Protein AF-A0A1S8C6Z2-F1 (afdb_monomer)

Radius of gyration: 14.7 Å; Cα contacts (8 Å, |Δi|>4): 207; chains: 1; bounding box: 35×25×41 Å

Sequence (139 aa):
MTGDDLRAAGAAVQELFARVPDGAAPVPTLGTDVVGVAAHVTSCLTWYAADLVAGTDEATAFDLVRRPDAGLVDVRVQLRAATEVLSRVVDAAGPDERGFHDWGLADASGFAGMGCAELLLHVGDVALDRDLDWTPPSR

Structure (mmCIF, N/CA/C/O backbone):
data_AF-A0A1S8C6Z2-F1
#
_entry.id   AF-A0A1S8C6Z2-F1
#
loop_
_atom_site.group_PDB
_atom_site.id
_atom_site.type_symbol
_atom_site.label_atom_id
_atom_site.label_alt_id
_atom_site.label_comp_id
_atom_site.label_asym_id
_atom_site.label_entity_id
_atom_site.label_seq_id
_atom_site.pdbx_PDB_ins_code
_atom_site.Cartn_x
_atom_site.Cartn_y
_atom_site.Cartn_z
_atom_site.occupancy
_atom_site.B_iso_or_equiv
_atom_site.auth_seq_id
_atom_site.auth_comp_id
_atom_site.auth_asym_id
_atom_site.auth_atom_id
_atom_site.pdbx_PDB_model_num
ATOM 1 N N . MET A 1 1 ? -13.830 2.011 3.765 1.00 93.75 1 MET A N 1
ATOM 2 C CA . MET A 1 1 ? -12.644 1.223 3.398 1.00 93.75 1 MET A CA 1
ATOM 3 C C . MET A 1 1 ? -12.453 0.154 4.459 1.00 93.75 1 MET A C 1
ATOM 5 O O . MET A 1 1 ? -12.714 0.435 5.624 1.00 93.75 1 MET A O 1
ATOM 9 N N . THR A 1 2 ? -12.072 -1.044 4.050 1.00 97.69 2 THR A N 1
ATOM 10 C CA . THR A 1 2 ? -11.950 -2.272 4.848 1.00 97.69 2 THR A CA 1
ATOM 11 C C . THR A 1 2 ? -10.692 -3.027 4.420 1.00 97.69 2 THR A C 1
ATOM 13 O O . THR A 1 2 ? -10.052 -2.644 3.435 1.00 97.69 2 THR A O 1
ATOM 16 N N . GLY A 1 3 ? -10.345 -4.119 5.107 1.00 98.31 3 GLY A N 1
ATOM 17 C CA . GLY A 1 3 ? -9.271 -4.998 4.655 1.00 98.31 3 GLY A CA 1
ATOM 18 C C . GLY A 1 3 ? -9.525 -5.592 3.266 1.00 98.31 3 GLY A C 1
ATOM 19 O O . GLY A 1 3 ? -8.578 -5.815 2.519 1.00 98.31 3 GLY A O 1
ATOM 20 N N . ASP A 1 4 ? -10.782 -5.781 2.859 1.00 98.50 4 ASP A N 1
ATOM 21 C CA . ASP A 1 4 ? -11.098 -6.291 1.518 1.00 98.50 4 ASP A CA 1
ATOM 22 C C . ASP A 1 4 ? -10.724 -5.304 0.407 1.00 98.50 4 ASP A C 1
ATOM 24 O O . ASP A 1 4 ? -10.209 -5.728 -0.629 1.00 98.50 4 ASP A O 1
ATOM 28 N N . ASP A 1 5 ? -10.899 -3.999 0.639 1.00 98.38 5 ASP A N 1
ATOM 29 C CA . ASP A 1 5 ? -10.497 -2.965 -0.326 1.00 98.38 5 ASP A CA 1
ATOM 30 C C . ASP A 1 5 ? -8.954 -2.957 -0.487 1.00 98.38 5 ASP A C 1
ATOM 32 O O . ASP A 1 5 ? -8.431 -2.911 -1.601 1.00 98.38 5 ASP A O 1
ATOM 36 N N . LEU A 1 6 ? -8.202 -3.128 0.613 1.00 98.62 6 LEU A N 1
ATOM 37 C CA . LEU A 1 6 ? -6.736 -3.271 0.579 1.00 98.62 6 LEU A CA 1
ATOM 38 C C . LEU A 1 6 ? -6.286 -4.524 -0.179 1.00 98.62 6 LEU A C 1
ATOM 40 O O . LEU A 1 6 ? -5.343 -4.466 -0.971 1.00 98.62 6 LEU A O 1
ATOM 44 N N . ARG A 1 7 ? -6.953 -5.663 0.039 1.00 98.56 7 ARG A N 1
ATOM 45 C CA . ARG A 1 7 ? -6.657 -6.914 -0.677 1.00 98.56 7 ARG A CA 1
ATOM 46 C C . ARG A 1 7 ? -6.921 -6.775 -2.175 1.00 98.56 7 ARG A C 1
ATOM 48 O O . ARG A 1 7 ? -6.106 -7.250 -2.967 1.00 98.56 7 ARG A O 1
ATOM 55 N N . ALA A 1 8 ? -8.011 -6.113 -2.562 1.00 98.31 8 ALA A N 1
ATOM 56 C CA . ALA A 1 8 ? -8.335 -5.843 -3.961 1.00 98.31 8 ALA A CA 1
ATOM 57 C C . ALA A 1 8 ? -7.280 -4.939 -4.621 1.00 98.31 8 ALA A C 1
ATOM 59 O O . ALA A 1 8 ? -6.720 -5.303 -5.661 1.00 98.31 8 ALA A O 1
ATOM 60 N N . ALA A 1 9 ? -6.925 -3.821 -3.978 1.00 98.56 9 ALA A N 1
ATOM 61 C CA . ALA A 1 9 ? -5.863 -2.932 -4.447 1.00 98.56 9 ALA A CA 1
ATOM 62 C C . ALA A 1 9 ? -4.512 -3.661 -4.554 1.00 98.56 9 ALA A C 1
ATOM 64 O O . ALA A 1 9 ? -3.828 -3.581 -5.575 1.00 98.56 9 ALA A O 1
ATOM 65 N N . GLY A 1 10 ? -4.152 -4.443 -3.534 1.00 98.62 10 GLY A N 1
ATOM 66 C CA . GLY A 1 10 ? -2.929 -5.238 -3.517 1.00 98.62 10 GLY A CA 1
ATOM 67 C C . GLY A 1 10 ? -2.861 -6.266 -4.642 1.00 98.62 10 GLY A C 1
ATOM 68 O O . GLY A 1 10 ? -1.805 -6.431 -5.252 1.00 98.62 10 GLY A O 1
ATOM 69 N N . ALA A 1 11 ? -3.972 -6.936 -4.957 1.00 98.44 11 ALA A N 1
ATOM 70 C CA . ALA A 1 11 ? -4.038 -7.873 -6.076 1.00 98.44 11 ALA A CA 1
ATOM 71 C C . ALA A 1 11 ? -3.767 -7.169 -7.417 1.00 98.44 11 ALA A C 1
ATOM 73 O O . ALA A 1 11 ? -2.890 -7.607 -8.164 1.00 98.44 11 ALA A O 1
ATOM 74 N N . ALA A 1 12 ? -4.425 -6.034 -7.673 1.00 98.38 12 ALA A N 1
ATOM 75 C CA . ALA A 1 12 ? -4.221 -5.253 -8.895 1.00 98.38 12 ALA A CA 1
ATOM 76 C C . ALA A 1 12 ? -2.770 -4.754 -9.041 1.00 98.38 12 ALA A C 1
ATOM 78 O O . ALA A 1 12 ? -2.185 -4.811 -10.125 1.00 98.38 12 ALA A O 1
ATOM 79 N N . VAL A 1 13 ? -2.152 -4.321 -7.938 1.00 98.50 13 VAL A N 1
ATOM 80 C CA . VAL A 1 13 ? -0.738 -3.917 -7.905 1.00 98.50 13 VAL A CA 1
ATOM 81 C C . VAL A 1 13 ? 0.193 -5.089 -8.219 1.00 98.50 13 VAL A C 1
ATOM 83 O O . VAL A 1 13 ? 1.157 -4.943 -8.974 1.00 98.50 13 VAL A O 1
ATOM 86 N N . GLN A 1 14 ? -0.087 -6.276 -7.675 1.00 98.50 14 GLN A N 1
ATOM 87 C CA . GLN A 1 14 ? 0.715 -7.471 -7.947 1.00 98.50 14 GLN A CA 1
ATOM 88 C C . GLN A 1 14 ? 0.633 -7.909 -9.409 1.00 98.50 14 GLN A C 1
ATOM 90 O O . GLN A 1 14 ? 1.641 -8.372 -9.951 1.00 98.50 14 GLN A O 1
ATOM 95 N N . GLU A 1 15 ? -0.534 -7.759 -10.036 1.00 97.75 15 GLU A N 1
ATOM 96 C CA . GLU A 1 15 ? -0.736 -8.001 -11.465 1.00 97.75 15 GLU A CA 1
ATOM 97 C C . GLU A 1 15 ? 0.039 -6.998 -12.322 1.00 97.75 15 GLU A C 1
ATOM 99 O O . GLU A 1 15 ? 0.721 -7.406 -13.267 1.00 97.75 15 GLU A O 1
ATOM 104 N N . LEU A 1 16 ? 0.016 -5.706 -11.970 1.00 97.81 16 LEU A N 1
ATOM 105 C CA . LEU A 1 16 ? 0.805 -4.702 -12.682 1.00 97.81 16 LEU A CA 1
ATOM 106 C C . LEU A 1 16 ? 2.305 -4.986 -12.576 1.00 97.81 16 LEU A C 1
ATOM 108 O O . LEU A 1 16 ? 2.992 -5.067 -13.594 1.00 97.81 16 LEU A O 1
ATOM 112 N N . PHE A 1 17 ? 2.826 -5.200 -11.367 1.00 98.19 17 PHE A N 1
ATOM 113 C CA . PHE A 1 17 ? 4.252 -5.469 -11.197 1.00 98.19 17 PHE A CA 1
ATOM 114 C C . PHE A 1 17 ? 4.705 -6.783 -11.841 1.00 98.19 17 PHE A C 1
ATOM 116 O O . PHE A 1 17 ? 5.881 -6.917 -12.169 1.00 98.19 17 PHE A O 1
ATOM 123 N N . ALA A 1 18 ? 3.806 -7.746 -12.070 1.00 97.25 18 ALA A N 1
ATOM 124 C CA . ALA A 1 18 ? 4.124 -8.944 -12.850 1.00 97.25 18 ALA A CA 1
ATOM 125 C C . ALA A 1 18 ? 4.407 -8.642 -14.333 1.00 97.25 18 ALA A C 1
ATOM 127 O O . ALA A 1 18 ? 5.082 -9.433 -14.989 1.00 97.25 18 ALA A O 1
ATOM 128 N N . ARG A 1 19 ? 3.900 -7.518 -14.856 1.00 96.62 19 ARG A N 1
ATOM 129 C CA . ARG A 1 19 ? 4.099 -7.063 -16.241 1.00 96.62 19 ARG A CA 1
ATOM 130 C C . ARG A 1 19 ? 5.344 -6.193 -16.415 1.00 96.62 19 ARG A C 1
ATOM 132 O O . ARG A 1 19 ? 5.714 -5.919 -17.552 1.00 96.62 19 ARG A O 1
ATOM 139 N N . VAL A 1 20 ? 5.982 -5.754 -15.328 1.00 96.75 20 VAL A N 1
ATOM 140 C CA . VAL A 1 20 ? 7.196 -4.932 -15.390 1.00 96.75 20 VAL A CA 1
ATOM 141 C C . VAL A 1 20 ? 8.399 -5.823 -15.735 1.00 96.75 20 VAL A C 1
ATOM 143 O O . VAL A 1 20 ? 8.742 -6.699 -14.939 1.00 96.75 20 VAL A O 1
ATOM 146 N N . PRO A 1 21 ? 9.068 -5.614 -16.885 1.00 89.00 21 PRO A N 1
ATOM 147 C CA . PRO A 1 21 ? 10.175 -6.469 -17.315 1.00 89.00 21 PRO A CA 1
ATOM 148 C C . PRO A 1 21 ? 11.488 -6.171 -16.580 1.00 89.00 21 PRO A C 1
ATOM 150 O O . PRO A 1 21 ? 12.306 -7.070 -16.403 1.00 89.00 21 PRO A O 1
ATOM 153 N N . ASP A 1 22 ? 11.686 -4.922 -16.149 1.00 95.44 22 ASP A N 1
ATOM 154 C CA . ASP A 1 22 ? 12.890 -4.463 -15.462 1.00 95.44 22 ASP A CA 1
ATOM 155 C C . ASP A 1 22 ? 12.519 -3.656 -14.213 1.00 95.44 22 ASP A C 1
ATOM 157 O O . ASP A 1 22 ? 11.974 -2.555 -14.295 1.00 95.44 22 ASP A O 1
ATOM 161 N N . GLY A 1 23 ? 12.826 -4.215 -13.041 1.00 96.50 23 GLY A N 1
ATOM 162 C CA . GLY A 1 23 ? 12.609 -3.541 -11.764 1.00 96.50 23 GLY A CA 1
ATOM 163 C C . GLY A 1 23 ? 13.513 -2.322 -11.555 1.00 96.50 23 GLY A C 1
ATOM 164 O O . GLY A 1 23 ? 13.135 -1.414 -10.819 1.00 96.50 23 GLY A O 1
ATOM 165 N N . ALA A 1 24 ? 14.680 -2.277 -12.201 1.00 97.25 24 ALA A N 1
ATOM 166 C CA . ALA A 1 24 ? 15.619 -1.162 -12.100 1.00 97.25 24 ALA A CA 1
ATOM 167 C C . ALA A 1 24 ? 15.265 0.001 -13.046 1.00 97.25 24 ALA A C 1
ATOM 169 O O . ALA A 1 24 ? 15.950 1.025 -13.050 1.00 97.25 24 ALA A O 1
ATOM 170 N N . ALA A 1 25 ? 14.195 -0.127 -13.842 1.00 97.88 25 ALA A N 1
ATOM 171 C CA . ALA A 1 25 ? 13.748 0.942 -14.722 1.00 97.88 25 ALA A CA 1
ATOM 172 C C . ALA A 1 25 ? 13.389 2.208 -13.907 1.00 97.88 25 ALA A C 1
ATOM 174 O O . ALA A 1 25 ? 12.641 2.119 -12.926 1.00 97.88 25 ALA A O 1
ATOM 175 N N . PRO A 1 26 ? 13.879 3.396 -14.304 1.00 98.06 26 PRO A N 1
ATOM 176 C CA . PRO A 1 26 ? 13.732 4.627 -13.523 1.00 98.06 26 PRO A CA 1
ATOM 177 C C . PRO A 1 26 ? 12.306 5.159 -13.604 1.00 98.06 26 PRO A C 1
ATOM 179 O O . PRO A 1 26 ? 11.818 5.319 -14.703 1.00 98.06 26 PRO A O 1
ATOM 182 N N . VAL A 1 27 ? 11.622 5.459 -12.507 1.00 98.19 27 VAL A N 1
ATOM 183 C CA . VAL A 1 27 ? 10.293 6.099 -12.408 1.00 98.19 27 VAL A CA 1
ATOM 184 C C . VAL A 1 27 ? 10.502 7.595 -12.106 1.00 98.19 27 VAL A C 1
ATOM 186 O O . VAL A 1 27 ? 10.606 7.965 -10.932 1.00 98.19 27 VAL A O 1
ATOM 189 N N . PRO A 1 28 ? 10.659 8.478 -13.117 1.00 97.12 28 PRO A N 1
ATOM 190 C CA . PRO A 1 28 ? 11.072 9.860 -12.882 1.00 97.12 28 PRO A CA 1
ATOM 191 C C . PRO A 1 28 ? 10.034 10.663 -12.104 1.00 97.12 28 PRO A C 1
ATOM 193 O O . PRO A 1 28 ? 10.419 11.569 -11.369 1.00 97.12 28 PRO A O 1
ATOM 196 N N . THR A 1 29 ? 8.752 10.298 -12.210 1.00 95.25 29 THR A N 1
ATOM 197 C CA . THR A 1 29 ? 7.657 10.937 -11.467 1.00 95.25 29 THR A CA 1
ATOM 198 C C . THR A 1 29 ? 7.883 10.879 -9.954 1.00 95.25 29 THR A C 1
ATOM 200 O O . THR A 1 29 ? 7.583 11.838 -9.246 1.00 95.25 29 THR A O 1
ATOM 203 N N . LEU A 1 30 ? 8.499 9.796 -9.469 1.00 96.12 30 LEU A N 1
ATOM 204 C CA . LEU A 1 30 ? 8.811 9.573 -8.054 1.00 96.12 30 LEU A CA 1
ATOM 205 C C . LEU A 1 30 ? 10.315 9.660 -7.743 1.00 96.12 30 LEU A C 1
ATOM 207 O O . LEU A 1 30 ? 10.732 9.404 -6.616 1.00 96.12 30 LEU A O 1
ATOM 211 N N . GLY A 1 31 ? 11.150 10.010 -8.729 1.00 97.50 31 GLY A N 1
ATOM 212 C CA . GLY A 1 31 ? 12.594 10.188 -8.545 1.00 97.50 31 GLY A CA 1
ATOM 213 C C . GLY A 1 31 ? 13.356 8.926 -8.112 1.00 97.50 31 GLY A C 1
ATOM 214 O O . GLY A 1 31 ? 14.425 9.040 -7.517 1.00 97.50 31 GLY A O 1
ATOM 215 N N . THR A 1 32 ? 12.822 7.732 -8.384 1.00 97.69 32 THR A N 1
ATOM 216 C CA . THR A 1 32 ? 13.392 6.438 -7.957 1.00 97.69 32 THR A CA 1
ATOM 217 C C . THR A 1 32 ? 13.270 5.383 -9.066 1.00 97.69 32 THR A C 1
ATOM 219 O O . THR A 1 32 ? 12.967 5.739 -10.197 1.00 97.69 32 THR A O 1
ATOM 222 N N . ASP A 1 33 ? 13.537 4.103 -8.802 1.00 98.06 33 ASP A N 1
ATOM 223 C CA . ASP A 1 33 ? 13.279 2.979 -9.719 1.00 98.06 33 ASP A CA 1
ATOM 224 C C . ASP A 1 33 ? 12.019 2.185 -9.317 1.00 98.06 33 ASP A C 1
ATOM 226 O O . ASP A 1 33 ? 11.438 2.414 -8.254 1.00 98.06 33 ASP A O 1
ATOM 230 N N . VAL A 1 34 ? 11.555 1.251 -10.158 1.00 98.50 34 VAL A N 1
ATOM 231 C CA . VAL A 1 34 ? 10.337 0.469 -9.856 1.00 98.50 34 VAL A CA 1
ATOM 232 C C . VAL A 1 34 ? 10.477 -0.324 -8.551 1.00 98.50 34 VAL A C 1
ATOM 234 O O . VAL A 1 34 ? 9.523 -0.404 -7.773 1.00 98.50 34 VAL A O 1
ATOM 237 N N . VAL A 1 35 ? 11.658 -0.891 -8.270 1.00 98.44 35 VAL A N 1
ATOM 238 C CA . VAL A 1 35 ? 11.906 -1.578 -6.990 1.00 98.44 35 VAL A CA 1
ATOM 239 C C . VAL A 1 35 ? 11.791 -0.603 -5.813 1.00 98.44 35 VAL A C 1
ATOM 241 O O . VAL A 1 35 ? 11.312 -0.980 -4.746 1.00 98.44 35 VAL A O 1
ATOM 244 N N . GLY A 1 36 ? 12.238 0.637 -5.983 1.00 98.25 36 GLY A N 1
ATOM 245 C CA . GLY A 1 36 ? 12.157 1.717 -5.010 1.00 98.25 36 GLY A CA 1
ATOM 246 C C . GLY A 1 36 ? 10.717 2.104 -4.713 1.00 98.25 36 GLY A C 1
ATOM 247 O O . GLY A 1 36 ? 10.353 2.170 -3.543 1.00 98.25 36 GLY A O 1
ATOM 248 N N . VAL A 1 37 ? 9.876 2.244 -5.743 1.00 98.50 37 VAL A N 1
ATOM 249 C CA . VAL A 1 37 ? 8.434 2.478 -5.559 1.00 98.50 37 VAL A CA 1
ATOM 250 C C . VAL A 1 37 ? 7.785 1.324 -4.794 1.00 98.50 37 VAL A C 1
ATOM 252 O O . VAL A 1 37 ? 7.098 1.545 -3.800 1.00 98.50 37 VAL A O 1
ATOM 255 N N . ALA A 1 38 ? 8.043 0.077 -5.201 1.00 98.50 38 ALA A N 1
ATOM 256 C CA . ALA A 1 38 ? 7.493 -1.090 -4.512 1.00 98.50 38 ALA A CA 1
ATOM 257 C C . ALA A 1 38 ? 7.947 -1.163 -3.040 1.00 98.50 38 ALA A C 1
ATOM 259 O O . ALA A 1 38 ? 7.166 -1.552 -2.169 1.00 98.50 38 ALA A O 1
ATOM 260 N N . ALA A 1 39 ? 9.195 -0.783 -2.753 1.00 98.31 39 ALA A N 1
ATOM 261 C CA . ALA A 1 39 ? 9.742 -0.767 -1.400 1.00 98.31 39 ALA A CA 1
ATOM 262 C C . ALA A 1 39 ? 9.128 0.344 -0.541 1.00 98.31 39 ALA A C 1
ATOM 264 O O . ALA A 1 39 ? 8.753 0.061 0.593 1.00 98.31 39 ALA A O 1
ATOM 265 N N . HIS A 1 40 ? 8.965 1.549 -1.096 1.00 98.12 40 HIS A N 1
ATOM 266 C CA . HIS A 1 40 ? 8.275 2.675 -0.456 1.00 98.12 40 HIS A CA 1
ATOM 267 C C . HIS A 1 40 ? 6.860 2.285 -0.022 1.00 98.12 40 HIS A C 1
ATOM 269 O O . HIS A 1 40 ? 6.543 2.326 1.166 1.00 98.12 40 HIS A O 1
ATOM 275 N N . VAL A 1 41 ? 6.048 1.778 -0.955 1.00 98.50 41 VAL A N 1
ATOM 276 C CA . VAL A 1 41 ? 4.675 1.349 -0.646 1.00 98.50 41 VAL A CA 1
ATOM 277 C C . VAL A 1 41 ? 4.684 0.252 0.421 1.00 98.50 41 VAL A C 1
ATOM 279 O O . VAL A 1 41 ? 3.914 0.299 1.375 1.00 98.50 41 VAL A O 1
ATOM 282 N N . THR A 1 42 ? 5.601 -0.717 0.321 1.00 98.69 42 THR A N 1
ATOM 283 C CA . THR A 1 42 ? 5.745 -1.778 1.331 1.00 98.69 42 THR A CA 1
ATOM 284 C C . THR A 1 42 ? 6.038 -1.215 2.726 1.00 98.69 42 THR A C 1
ATOM 286 O O . THR A 1 42 ? 5.452 -1.692 3.704 1.00 98.69 42 THR A O 1
ATOM 289 N N . SER A 1 43 ? 6.924 -0.218 2.840 1.00 97.81 43 SER A N 1
ATOM 290 C CA . SER A 1 43 ? 7.210 0.438 4.119 1.00 97.81 43 SER A CA 1
ATOM 291 C C . SER A 1 43 ? 6.013 1.222 4.648 1.00 97.81 43 SER A C 1
ATOM 293 O O . SER A 1 43 ? 5.697 1.048 5.821 1.00 97.81 43 SER A O 1
ATOM 295 N N . CYS A 1 44 ? 5.291 1.97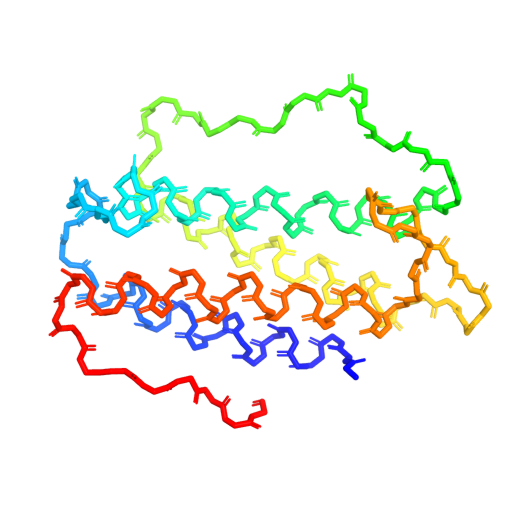5 3.807 1.00 97.81 44 CYS A N 1
ATOM 296 C CA . CYS A 1 44 ? 4.076 2.689 4.218 1.00 97.81 4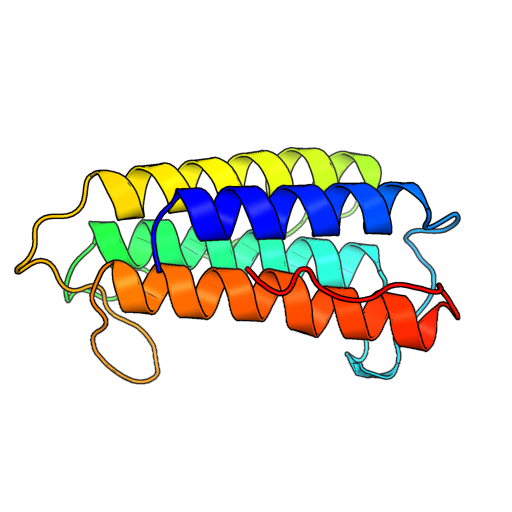4 CYS A CA 1
ATOM 297 C C . CYS A 1 44 ? 3.047 1.732 4.824 1.00 97.81 44 CYS A C 1
ATOM 299 O O . CYS A 1 44 ? 2.604 1.933 5.948 1.00 97.81 44 CYS A O 1
ATOM 301 N N . LEU A 1 45 ? 2.727 0.631 4.133 1.00 98.69 45 LEU A N 1
ATOM 302 C CA . LEU A 1 45 ? 1.740 -0.337 4.630 1.00 98.69 45 LEU A CA 1
ATOM 303 C C . LEU A 1 45 ? 2.177 -1.008 5.940 1.00 98.69 45 LEU A C 1
ATOM 305 O O . LEU A 1 45 ? 1.340 -1.321 6.785 1.00 98.69 45 LEU A O 1
ATOM 309 N N . THR A 1 46 ? 3.482 -1.238 6.106 1.00 98.31 46 THR A N 1
ATOM 310 C CA . THR A 1 46 ? 4.028 -1.816 7.341 1.00 98.31 46 THR A CA 1
ATOM 311 C C . THR A 1 46 ? 3.925 -0.824 8.500 1.00 98.31 46 THR A C 1
ATOM 313 O O . THR A 1 46 ? 3.507 -1.220 9.588 1.00 98.31 46 THR A O 1
ATOM 316 N N . TRP A 1 47 ? 4.244 0.452 8.263 1.00 97.44 47 TRP A N 1
ATOM 317 C CA . TRP A 1 47 ? 4.096 1.514 9.258 1.00 97.44 47 TRP A CA 1
ATOM 318 C C . TRP A 1 47 ? 2.645 1.745 9.639 1.00 97.44 47 TRP A C 1
ATOM 320 O O . TRP A 1 47 ? 2.323 1.674 10.813 1.00 97.44 47 TRP A O 1
ATOM 330 N N . TYR A 1 48 ? 1.742 1.848 8.668 1.00 98.19 48 TYR A N 1
ATOM 331 C CA . TYR A 1 48 ? 0.310 2.012 8.920 1.00 98.19 48 TYR A CA 1
ATOM 332 C C . TYR A 1 48 ? -0.280 0.901 9.791 1.00 98.19 48 TYR A C 1
ATOM 334 O O . TYR A 1 48 ? -1.142 1.156 10.630 1.00 98.19 48 TYR A O 1
ATOM 342 N N . ALA A 1 49 ? 0.189 -0.337 9.619 1.00 98.25 49 ALA A N 1
ATOM 343 C CA . ALA A 1 49 ? -0.231 -1.439 10.473 1.00 98.25 49 ALA A CA 1
ATOM 344 C C . ALA A 1 49 ? 0.304 -1.280 11.906 1.00 98.25 49 ALA A C 1
ATOM 346 O O . ALA A 1 49 ? -0.425 -1.544 12.860 1.00 98.25 49 ALA A O 1
ATOM 347 N N . ALA A 1 50 ? 1.561 -0.854 12.059 1.00 97.31 50 ALA A N 1
ATOM 348 C CA . ALA A 1 50 ? 2.169 -0.603 13.361 1.00 97.31 50 ALA A CA 1
ATOM 349 C C . ALA A 1 50 ? 1.512 0.585 14.078 1.00 97.31 50 ALA A C 1
ATOM 351 O O . ALA A 1 50 ? 1.159 0.452 15.244 1.00 97.31 50 ALA A O 1
ATOM 352 N N . ASP A 1 51 ? 1.285 1.691 13.375 1.00 97.38 51 ASP A N 1
ATOM 353 C CA . ASP A 1 51 ? 0.687 2.917 13.900 1.00 97.38 51 ASP A CA 1
ATOM 354 C C . ASP A 1 51 ? -0.750 2.696 14.382 1.00 97.38 51 ASP A C 1
ATOM 356 O O . ASP A 1 51 ? -1.128 3.144 15.465 1.00 97.38 51 ASP A O 1
ATOM 360 N N . LEU A 1 52 ? -1.556 1.945 13.622 1.00 98.19 52 LEU A N 1
ATOM 361 C CA . LEU A 1 52 ? -2.914 1.606 14.046 1.00 98.19 52 LEU A CA 1
ATOM 362 C C . LEU A 1 52 ? -2.917 0.746 15.320 1.00 98.19 52 LEU A C 1
ATOM 364 O O . LEU A 1 52 ? -3.744 0.965 16.201 1.00 98.19 52 LEU A O 1
ATOM 368 N N . VAL A 1 53 ? -1.972 -0.190 15.453 1.00 97.94 53 VAL A N 1
ATOM 369 C CA . VAL A 1 53 ? -1.835 -1.034 16.655 1.00 97.94 53 VAL A CA 1
ATOM 370 C C . VAL A 1 53 ? -1.245 -0.265 17.841 1.00 97.94 53 VAL A C 1
ATOM 372 O O . VAL A 1 53 ? -1.633 -0.516 18.981 1.00 97.94 53 VAL A O 1
ATOM 375 N N . ALA A 1 54 ? -0.310 0.655 17.596 1.00 97.44 54 ALA A N 1
ATOM 376 C CA . ALA A 1 54 ? 0.305 1.496 18.622 1.00 97.44 54 ALA A CA 1
ATOM 377 C C . ALA A 1 54 ? -0.690 2.502 19.223 1.00 97.44 54 ALA A C 1
ATOM 379 O O . ALA A 1 54 ? -0.499 2.979 20.342 1.00 97.44 54 ALA A O 1
ATOM 380 N N . GLY A 1 55 ? -1.783 2.785 18.516 1.00 97.00 55 GLY A N 1
ATOM 381 C CA . GLY A 1 55 ? -2.808 3.702 18.974 1.00 97.00 55 GLY A CA 1
ATOM 382 C C . GLY A 1 55 ? -2.362 5.150 18.784 1.00 97.00 55 GLY A C 1
ATOM 383 O O . GLY A 1 55 ? -1.862 5.532 17.733 1.00 97.00 55 GLY A O 1
ATOM 384 N N . THR A 1 56 ? -2.530 5.992 19.801 1.00 96.38 56 THR A N 1
ATOM 385 C CA . THR A 1 56 ? -2.161 7.416 19.707 1.00 96.38 56 THR A CA 1
ATOM 386 C C . THR A 1 56 ? -0.667 7.690 19.860 1.00 96.38 56 THR A C 1
ATOM 388 O O . THR A 1 56 ? -0.259 8.844 19.730 1.00 96.38 56 THR A O 1
ATOM 391 N N . ASP A 1 57 ? 0.122 6.667 20.183 1.00 95.50 57 ASP A N 1
ATOM 392 C CA . ASP A 1 57 ? 1.568 6.780 20.327 1.00 95.50 57 ASP A CA 1
ATOM 393 C C . ASP A 1 57 ? 2.252 6.682 18.957 1.00 95.50 57 ASP A C 1
ATOM 395 O O . ASP A 1 57 ? 1.865 5.890 18.100 1.00 95.50 57 ASP A O 1
ATOM 399 N N . GLU A 1 58 ? 3.296 7.481 18.760 1.00 91.19 58 GLU A N 1
ATOM 400 C CA . GLU A 1 58 ? 4.103 7.456 17.541 1.00 91.19 58 GLU A CA 1
ATOM 401 C C . GLU A 1 58 ? 5.047 6.238 17.542 1.00 91.19 58 GLU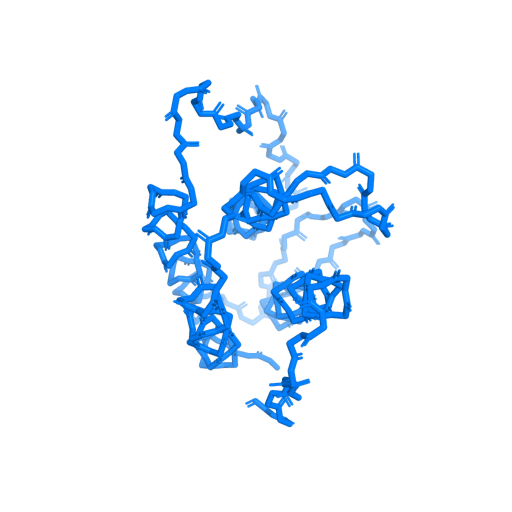 A C 1
ATOM 403 O O . GLU A 1 58 ? 5.834 6.048 18.475 1.00 91.19 58 GLU A O 1
ATOM 408 N N . ALA A 1 59 ? 4.999 5.414 16.488 1.00 91.50 59 ALA A N 1
ATOM 409 C CA . ALA A 1 59 ? 5.750 4.158 16.399 1.00 91.50 59 ALA A CA 1
ATOM 410 C C . ALA A 1 59 ? 7.072 4.258 15.604 1.00 91.50 59 ALA A C 1
ATOM 412 O O . ALA A 1 59 ? 7.551 3.258 15.082 1.00 91.50 59 ALA A O 1
ATOM 413 N N . THR A 1 60 ? 7.725 5.421 15.538 1.00 90.25 60 THR A N 1
ATOM 414 C CA . THR A 1 60 ? 8.830 5.728 14.594 1.00 90.25 60 THR A CA 1
ATOM 415 C C . THR A 1 60 ? 10.249 5.425 15.108 1.00 90.25 60 THR A C 1
ATOM 417 O O . THR A 1 60 ? 11.241 5.998 14.660 1.00 90.25 60 THR A O 1
ATOM 420 N N . ALA A 1 61 ? 10.396 4.504 16.064 1.00 93.00 61 ALA A N 1
ATOM 421 C CA . ALA A 1 61 ? 11.674 4.271 16.751 1.00 93.00 61 ALA A CA 1
ATOM 422 C C . ALA A 1 61 ? 12.754 3.533 15.921 1.00 93.00 61 ALA A C 1
ATOM 424 O O . ALA A 1 61 ? 13.859 3.308 16.423 1.00 93.00 61 ALA A O 1
ATOM 425 N N . PHE A 1 62 ? 12.457 3.112 14.688 1.00 92.00 62 PHE A N 1
ATOM 426 C CA . PHE A 1 62 ? 13.406 2.460 13.779 1.00 92.00 62 PHE A CA 1
ATOM 427 C C . PHE A 1 62 ? 13.037 2.728 12.319 1.00 92.00 62 PHE A C 1
ATOM 429 O O . PHE A 1 62 ? 11.910 3.102 12.037 1.00 92.00 62 PHE A O 1
ATOM 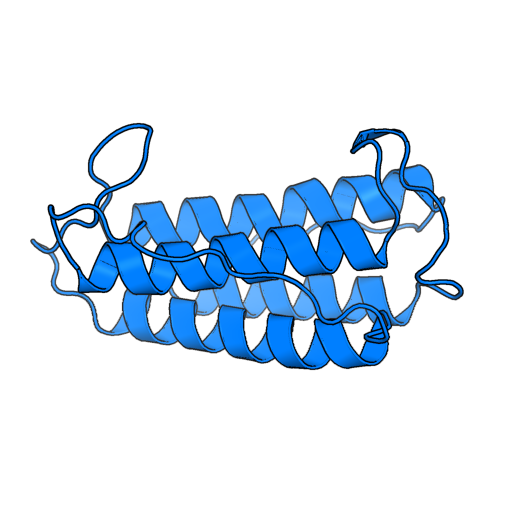436 N N . ASP A 1 63 ? 13.966 2.477 11.394 1.00 90.56 63 ASP A N 1
ATOM 437 C CA . ASP A 1 63 ? 13.716 2.578 9.954 1.00 90.56 63 ASP A CA 1
ATOM 438 C C . ASP A 1 63 ? 13.462 1.201 9.321 1.00 90.56 63 ASP A C 1
ATOM 440 O O . ASP A 1 63 ? 14.152 0.217 9.610 1.00 90.56 63 ASP A O 1
ATOM 444 N N . LEU A 1 64 ? 12.516 1.145 8.381 1.00 91.88 64 LEU A N 1
ATOM 445 C CA . LEU A 1 64 ? 12.304 0.001 7.492 1.00 91.88 64 LEU A CA 1
ATOM 446 C C . LEU A 1 64 ? 13.054 0.229 6.180 1.00 91.88 64 LEU A C 1
ATOM 448 O O . LEU A 1 64 ? 12.633 1.016 5.337 1.00 91.88 64 LEU A O 1
ATOM 452 N N . VAL A 1 65 ? 14.163 -0.486 5.990 1.00 93.06 65 VAL A N 1
ATOM 453 C CA . VAL A 1 65 ? 15.044 -0.299 4.830 1.00 93.06 65 VAL A CA 1
ATOM 454 C C . VAL A 1 65 ? 15.081 -1.557 3.963 1.00 93.06 65 VAL A C 1
ATOM 456 O O . VAL A 1 65 ? 15.286 -2.670 4.453 1.00 93.06 65 VAL A O 1
ATOM 459 N N . ARG A 1 66 ? 14.915 -1.386 2.644 1.00 94.81 66 ARG A N 1
ATOM 460 C CA . ARG A 1 66 ? 15.084 -2.461 1.652 1.00 94.81 66 ARG A CA 1
ATOM 461 C C . ARG A 1 66 ? 16.515 -3.003 1.705 1.00 94.81 66 ARG A C 1
ATOM 463 O O . ARG A 1 66 ? 17.472 -2.231 1.692 1.00 94.81 66 ARG A O 1
ATOM 470 N N . ARG A 1 67 ? 16.681 -4.330 1.667 1.00 96.06 67 ARG A N 1
ATOM 471 C CA . ARG A 1 67 ? 18.017 -4.929 1.507 1.00 96.06 67 ARG A CA 1
ATOM 472 C C . ARG A 1 67 ? 18.665 -4.471 0.187 1.00 96.06 67 ARG A C 1
ATOM 474 O O . ARG A 1 67 ? 17.960 -4.413 -0.822 1.00 96.06 67 ARG A O 1
ATOM 481 N N . PRO A 1 68 ? 19.979 -4.184 0.155 1.00 93.56 68 PRO A N 1
ATOM 482 C CA . PRO A 1 68 ? 20.641 -3.654 -1.042 1.00 93.56 68 PRO A CA 1
ATOM 483 C C . PRO A 1 68 ? 20.530 -4.543 -2.288 1.00 93.56 68 PRO A C 1
ATOM 485 O O . PRO A 1 68 ? 20.526 -4.031 -3.401 1.00 93.56 68 PRO A O 1
ATOM 488 N N . ASP A 1 69 ? 20.438 -5.859 -2.100 1.00 94.69 69 ASP A N 1
ATOM 489 C CA . ASP A 1 69 ? 20.387 -6.884 -3.145 1.00 94.69 69 ASP A CA 1
ATOM 490 C C . ASP A 1 69 ? 18.962 -7.337 -3.508 1.00 94.69 69 ASP A C 1
ATOM 492 O O . ASP A 1 69 ? 18.794 -8.142 -4.422 1.00 94.69 69 ASP A O 1
ATOM 496 N N . ALA A 1 70 ? 17.932 -6.834 -2.817 1.00 97.12 70 ALA A N 1
ATOM 497 C CA . ALA A 1 70 ? 16.550 -7.226 -3.072 1.00 97.12 70 ALA A CA 1
ATOM 498 C C . ALA A 1 70 ? 16.025 -6.602 -4.371 1.00 97.12 70 ALA A C 1
ATOM 500 O O . ALA A 1 70 ? 15.945 -5.377 -4.500 1.00 97.12 70 ALA A O 1
ATOM 501 N N . GLY A 1 71 ? 15.618 -7.458 -5.309 1.00 97.50 71 GLY A N 1
ATOM 502 C CA . GLY A 1 71 ? 14.990 -7.053 -6.563 1.00 97.50 71 GLY A CA 1
ATOM 503 C C . GLY A 1 71 ? 13.466 -6.960 -6.457 1.00 97.50 71 GLY A C 1
ATOM 504 O O . GLY A 1 71 ? 12.865 -7.240 -5.418 1.00 97.50 71 GLY A O 1
ATOM 505 N N . LEU A 1 72 ? 12.811 -6.618 -7.572 1.00 97.94 72 LEU A N 1
ATOM 506 C CA . LEU A 1 72 ? 11.350 -6.472 -7.622 1.00 97.94 72 LEU A CA 1
ATOM 507 C C . LEU A 1 72 ? 10.613 -7.744 -7.170 1.00 97.94 72 LEU A C 1
ATOM 509 O O . LEU A 1 72 ? 9.597 -7.655 -6.489 1.00 97.94 72 LEU A O 1
ATOM 513 N N . VAL A 1 73 ? 11.124 -8.930 -7.516 1.00 97.81 73 VAL A N 1
ATOM 514 C CA . VAL A 1 73 ? 10.519 -10.212 -7.115 1.00 97.81 73 VAL A CA 1
ATOM 515 C C . VAL A 1 73 ? 10.506 -10.371 -5.593 1.00 97.81 73 VAL A C 1
ATOM 517 O O . VAL A 1 73 ? 9.469 -10.731 -5.037 1.00 97.81 73 VAL A O 1
ATOM 520 N N . ASP A 1 74 ? 11.611 -10.051 -4.916 1.00 98.06 74 ASP A N 1
ATOM 521 C CA . ASP A 1 74 ? 11.715 -10.140 -3.456 1.00 98.06 74 ASP A CA 1
ATOM 522 C C . ASP A 1 74 ? 10.778 -9.137 -2.776 1.00 98.06 74 ASP A C 1
ATOM 524 O O . ASP A 1 74 ? 10.008 -9.489 -1.879 1.00 98.06 74 ASP A O 1
ATOM 528 N N . VAL A 1 75 ? 10.797 -7.885 -3.246 1.00 98.19 75 VAL A N 1
ATOM 529 C CA . VAL A 1 75 ? 9.973 -6.810 -2.678 1.00 98.19 75 VAL A CA 1
ATOM 530 C C . VAL A 1 75 ? 8.487 -7.093 -2.877 1.00 98.19 75 VAL A C 1
ATOM 532 O O . VAL A 1 75 ? 7.705 -6.875 -1.959 1.00 98.19 75 VAL A O 1
ATOM 535 N N . ARG A 1 76 ? 8.072 -7.671 -4.010 1.00 98.44 76 ARG A N 1
ATOM 536 C CA . ARG A 1 76 ? 6.672 -8.069 -4.236 1.00 98.44 76 ARG A CA 1
ATOM 537 C C . ARG A 1 76 ? 6.170 -9.102 -3.231 1.00 98.44 76 ARG A C 1
ATOM 539 O O . ARG A 1 76 ? 4.990 -9.065 -2.877 1.00 98.44 76 ARG A O 1
ATOM 546 N N . VAL A 1 77 ? 7.026 -10.018 -2.770 1.00 98.62 77 VAL A N 1
ATOM 547 C CA . VAL A 1 77 ? 6.654 -10.976 -1.717 1.00 98.62 77 VAL A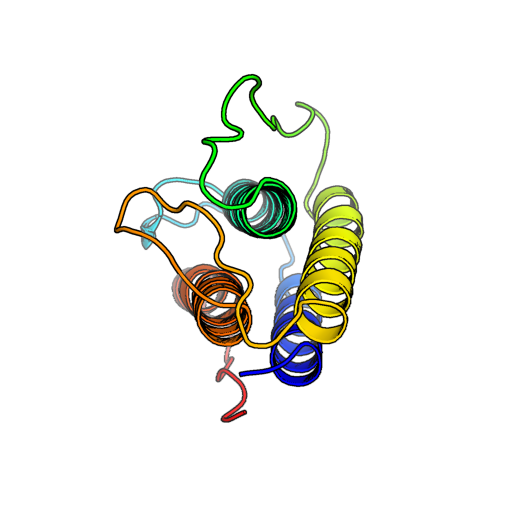 CA 1
ATOM 548 C C . VAL A 1 77 ? 6.362 -10.237 -0.415 1.00 98.62 77 VAL A C 1
ATOM 550 O O . VAL A 1 77 ? 5.313 -10.478 0.187 1.00 98.62 77 VAL A O 1
ATOM 553 N N . GLN A 1 78 ? 7.240 -9.310 -0.023 1.00 98.50 78 GLN A N 1
ATOM 554 C CA . GLN A 1 78 ? 7.050 -8.498 1.179 1.00 98.50 78 GLN A CA 1
ATOM 555 C C . GLN A 1 78 ? 5.834 -7.572 1.052 1.00 98.50 78 GLN A C 1
ATOM 557 O O . GLN A 1 78 ? 5.040 -7.502 1.982 1.00 98.50 78 GLN A O 1
ATOM 562 N N . LEU A 1 79 ? 5.627 -6.938 -0.105 1.00 98.75 79 LEU A N 1
ATOM 563 C CA . LEU A 1 79 ? 4.478 -6.074 -0.378 1.00 98.75 79 LEU A CA 1
ATOM 564 C C . LEU A 1 79 ? 3.152 -6.816 -0.197 1.00 98.75 79 LEU A C 1
ATOM 566 O O . LEU A 1 79 ? 2.234 -6.308 0.445 1.00 98.75 79 LEU A O 1
ATOM 570 N N . ARG A 1 80 ? 3.051 -8.046 -0.725 1.00 98.81 80 ARG A N 1
ATOM 571 C CA . ARG A 1 80 ? 1.861 -8.891 -0.538 1.00 98.81 80 ARG A CA 1
ATOM 572 C C . ARG A 1 80 ? 1.622 -9.185 0.943 1.00 98.81 80 ARG A C 1
ATOM 574 O O . ARG A 1 80 ? 0.483 -9.133 1.396 1.00 98.81 80 ARG A O 1
ATOM 581 N N . ALA A 1 81 ? 2.683 -9.500 1.686 1.00 98.88 81 ALA A N 1
ATOM 582 C CA . ALA A 1 81 ? 2.585 -9.762 3.118 1.00 98.88 81 ALA A CA 1
ATOM 583 C C . ALA A 1 81 ? 2.172 -8.507 3.901 1.00 98.88 81 ALA A C 1
ATOM 585 O O . ALA A 1 81 ? 1.252 -8.589 4.705 1.00 98.88 81 ALA A O 1
ATOM 586 N N . ALA A 1 82 ? 2.786 -7.352 3.629 1.00 98.88 82 ALA A N 1
ATOM 587 C CA . ALA A 1 82 ? 2.458 -6.077 4.266 1.00 98.88 82 ALA A CA 1
ATOM 588 C C . ALA A 1 82 ? 1.008 -5.656 3.989 1.00 98.88 82 ALA A C 1
ATOM 590 O O . ALA A 1 82 ? 0.300 -5.258 4.909 1.00 98.88 82 ALA A O 1
ATOM 591 N N . THR A 1 83 ? 0.536 -5.839 2.750 1.00 98.94 83 THR A N 1
ATOM 592 C CA . THR A 1 83 ? -0.869 -5.598 2.386 1.00 98.94 83 THR A CA 1
ATOM 593 C C . THR A 1 83 ? -1.812 -6.451 3.231 1.00 98.94 83 THR A C 1
ATOM 595 O O . THR A 1 83 ? -2.759 -5.933 3.817 1.00 98.94 83 THR A O 1
ATOM 598 N N . GLU A 1 84 ? -1.552 -7.757 3.333 1.00 98.88 84 GLU A N 1
ATOM 599 C CA . GLU A 1 84 ? -2.396 -8.664 4.117 1.00 98.88 84 GLU A CA 1
ATOM 600 C C . GLU A 1 84 ? -2.316 -8.375 5.624 1.00 98.88 84 GLU A C 1
ATOM 602 O O . GLU A 1 84 ? -3.328 -8.466 6.315 1.00 98.88 84 GLU A O 1
ATOM 607 N N . VAL A 1 85 ? -1.144 -7.998 6.142 1.00 98.94 85 VAL A N 1
ATOM 608 C CA . VAL A 1 85 ? -0.980 -7.594 7.546 1.00 98.94 85 VAL A CA 1
ATOM 609 C C . VAL A 1 85 ? -1.825 -6.361 7.846 1.00 98.94 85 VAL A C 1
ATOM 611 O O . VAL A 1 85 ? -2.646 -6.425 8.759 1.00 98.94 85 VAL A O 1
ATOM 614 N N . LEU A 1 86 ? -1.702 -5.287 7.058 1.00 98.88 86 LEU A N 1
ATOM 615 C CA . LEU A 1 86 ? -2.526 -4.093 7.247 1.00 98.88 86 LEU A CA 1
ATOM 616 C C . LEU A 1 86 ? -4.017 -4.423 7.120 1.00 98.88 86 LEU A C 1
ATOM 618 O O . LEU A 1 86 ? -4.808 -3.988 7.950 1.00 98.88 86 LEU A O 1
ATOM 622 N N . SER A 1 87 ? -4.395 -5.251 6.141 1.00 98.94 87 SER A N 1
ATOM 623 C CA . SER A 1 87 ? -5.789 -5.674 5.949 1.00 98.94 87 SER A CA 1
ATOM 624 C C . SER A 1 87 ? -6.351 -6.355 7.198 1.00 98.94 87 SER A C 1
ATOM 626 O O . SER A 1 87 ? -7.449 -6.033 7.639 1.00 98.94 87 SER A O 1
ATOM 628 N N . ARG A 1 88 ? -5.585 -7.264 7.816 1.00 98.94 88 ARG A N 1
ATOM 629 C CA . ARG A 1 88 ? -5.992 -7.944 9.056 1.00 98.94 88 ARG A CA 1
ATOM 630 C C . ARG A 1 88 ? -6.057 -7.012 10.256 1.00 98.94 88 ARG A C 1
ATOM 632 O O . ARG A 1 88 ? -6.944 -7.188 11.081 1.00 98.94 88 ARG A O 1
ATOM 639 N N . VAL A 1 89 ? -5.123 -6.069 10.372 1.00 98.88 89 VAL A N 1
ATOM 640 C CA . VAL A 1 89 ? -5.141 -5.073 11.454 1.00 98.88 89 VAL A CA 1
ATOM 641 C C . VAL A 1 89 ? -6.386 -4.196 11.325 1.00 98.88 89 VAL A C 1
ATOM 643 O O . VAL A 1 89 ? -7.116 -4.043 12.296 1.00 98.88 89 VAL A O 1
ATOM 646 N N . VAL A 1 90 ? -6.681 -3.708 10.118 1.00 98.81 90 VAL A N 1
ATOM 647 C CA . VAL A 1 90 ? -7.900 -2.941 9.820 1.00 98.81 90 VAL A CA 1
ATOM 648 C C . VAL A 1 90 ? -9.161 -3.732 10.169 1.00 98.81 90 VAL A C 1
ATOM 650 O O . VAL A 1 90 ? -10.054 -3.187 10.810 1.00 98.81 90 VAL A O 1
ATOM 653 N N . ASP A 1 91 ? -9.240 -5.006 9.774 1.00 98.69 91 ASP A N 1
ATOM 654 C CA . ASP A 1 91 ? -10.419 -5.847 10.026 1.00 98.69 91 ASP A CA 1
ATOM 655 C C . ASP A 1 91 ? -10.606 -6.183 11.520 1.00 98.69 91 ASP A C 1
ATOM 657 O O . ASP A 1 91 ? -11.724 -6.459 11.957 1.00 98.69 91 ASP A O 1
ATOM 661 N N . ALA A 1 92 ? -9.521 -6.191 12.300 1.00 98.69 92 ALA A N 1
ATOM 662 C CA . ALA A 1 92 ? -9.538 -6.511 13.726 1.00 98.69 92 ALA A CA 1
ATOM 663 C C . ALA A 1 92 ? -9.749 -5.289 14.636 1.00 98.69 92 ALA A C 1
ATOM 665 O O . ALA A 1 92 ? -10.138 -5.470 15.791 1.00 98.69 92 ALA A O 1
ATOM 666 N N . ALA A 1 93 ? -9.481 -4.081 14.138 1.00 98.50 93 ALA A N 1
ATOM 667 C CA . ALA A 1 93 ? -9.524 -2.857 14.926 1.00 98.50 93 ALA A CA 1
ATOM 668 C C . ALA A 1 93 ? -10.940 -2.531 15.432 1.00 98.50 93 ALA A C 1
ATOM 670 O O . ALA A 1 93 ? -11.941 -2.657 14.719 1.00 98.50 93 ALA A O 1
ATOM 671 N N . GLY A 1 94 ? -11.023 -2.081 16.684 1.00 97.94 94 GLY A N 1
ATOM 672 C CA . GLY A 1 94 ? -12.276 -1.644 17.298 1.00 97.94 94 GLY A CA 1
ATOM 673 C C . GLY A 1 94 ? -12.810 -0.328 16.703 1.00 97.94 94 GLY A C 1
ATOM 674 O O . GLY A 1 94 ? -12.039 0.485 16.193 1.00 97.94 94 GLY A O 1
ATOM 675 N N . PRO A 1 95 ? -14.123 -0.041 16.808 1.00 96.50 95 PRO A N 1
ATOM 676 C CA . PRO A 1 95 ? -14.722 1.176 16.234 1.00 96.50 95 PRO A CA 1
ATOM 677 C C . PRO A 1 95 ? -14.177 2.488 16.836 1.00 96.50 95 PRO A C 1
ATOM 679 O O . PRO A 1 95 ? -14.157 3.530 16.171 1.00 96.50 95 PRO A O 1
ATOM 682 N N . ASP A 1 96 ? -13.704 2.437 18.082 1.00 97.12 96 ASP A N 1
ATOM 683 C CA . ASP A 1 96 ? -13.165 3.590 18.810 1.00 97.12 96 ASP A CA 1
ATOM 684 C C . ASP A 1 96 ? -11.628 3.671 18.750 1.00 97.12 96 ASP A C 1
ATOM 686 O O . ASP A 1 96 ? -11.049 4.652 19.216 1.00 97.12 96 ASP A O 1
ATOM 690 N N . GLU A 1 97 ? -10.955 2.677 18.157 1.00 98.31 97 GLU A N 1
ATOM 691 C CA . GLU A 1 97 ? -9.495 2.672 18.037 1.00 98.31 97 GLU A CA 1
ATOM 692 C C . GLU A 1 97 ? -9.024 3.7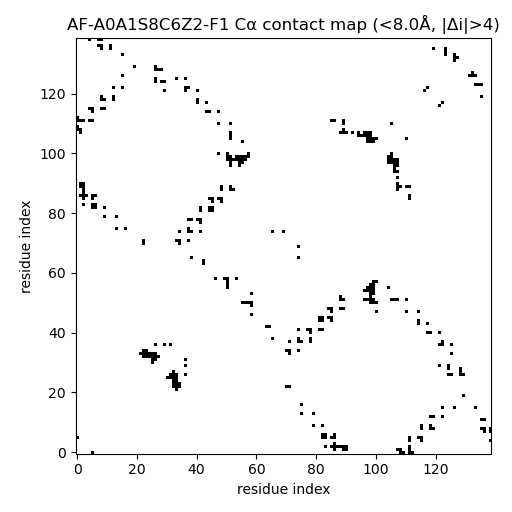15 17.021 1.00 98.31 97 GLU A C 1
ATOM 694 O O . GLU A 1 97 ? -9.652 3.946 15.980 1.00 98.31 97 GLU A O 1
ATOM 699 N N . ARG A 1 98 ? -7.922 4.388 17.351 1.00 98.25 98 ARG A N 1
ATOM 700 C CA . ARG A 1 98 ? -7.296 5.418 16.523 1.00 98.25 98 ARG A CA 1
ATOM 701 C C . ARG A 1 98 ? -5.793 5.218 16.529 1.00 98.25 98 ARG A C 1
ATOM 703 O O . ARG A 1 98 ? -5.226 5.106 17.609 1.00 98.25 98 ARG A O 1
ATOM 710 N N . GLY A 1 99 ? -5.189 5.227 15.347 1.00 98.12 99 GLY A N 1
ATOM 711 C CA . GLY A 1 99 ? -3.741 5.216 15.159 1.00 98.12 99 GLY A CA 1
ATOM 712 C C . GLY A 1 99 ? -3.190 6.612 14.883 1.00 98.12 99 GLY A C 1
ATOM 713 O O . GLY A 1 99 ? -3.896 7.462 14.327 1.00 98.12 99 GLY A O 1
ATOM 714 N N . PHE A 1 100 ? -1.936 6.840 15.252 1.00 97.44 100 PHE A N 1
ATOM 715 C CA . PHE A 1 100 ? -1.179 8.034 14.899 1.00 97.44 100 PHE A CA 1
ATOM 716 C C . PHE A 1 100 ? -0.820 8.057 13.405 1.00 97.44 100 PHE A C 1
ATOM 718 O O . PHE A 1 100 ? -0.512 7.038 12.809 1.00 97.44 100 PHE A O 1
ATOM 725 N N . HIS A 1 101 ? -0.840 9.233 12.788 1.00 95.50 101 HIS A N 1
ATOM 726 C CA . HIS A 1 101 ? -0.235 9.494 11.484 1.00 95.50 101 HIS A CA 1
ATOM 727 C C . HIS A 1 101 ? 0.265 10.944 11.493 1.00 95.50 101 HIS A C 1
ATOM 729 O O . HIS A 1 101 ? -0.294 11.785 12.203 1.00 95.50 101 HIS A O 1
ATOM 735 N N . ASP A 1 102 ? 1.250 11.285 10.663 1.00 91.50 102 ASP A N 1
ATOM 736 C CA . ASP A 1 102 ? 1.842 12.636 10.611 1.00 91.50 102 ASP A CA 1
ATOM 737 C C . ASP A 1 102 ? 0.824 13.756 10.319 1.00 91.50 102 ASP A C 1
ATOM 739 O O . ASP A 1 102 ? 1.060 14.934 10.592 1.00 91.50 102 ASP A O 1
ATOM 743 N N . TRP A 1 103 ? -0.336 13.399 9.764 1.00 90.75 103 TRP A N 1
ATOM 744 C CA . TRP A 1 103 ? -1.442 14.319 9.466 1.00 90.75 103 TRP A CA 1
ATOM 745 C C . TRP A 1 103 ? -2.590 14.274 10.484 1.00 90.75 103 TRP A C 1
ATOM 747 O O . TRP A 1 103 ? -3.620 14.917 10.277 1.00 90.75 103 TRP A O 1
ATOM 757 N N . GLY A 1 104 ? -2.419 13.550 11.588 1.00 94.94 104 GLY A N 1
ATOM 758 C CA . GLY A 1 104 ? -3.388 13.422 12.671 1.00 94.94 104 GLY A CA 1
ATOM 759 C C . GLY A 1 104 ? -3.813 11.980 12.935 1.00 94.94 104 GLY A C 1
ATOM 760 O O . GLY A 1 104 ? -3.311 11.036 12.339 1.00 94.94 104 GLY A O 1
ATOM 761 N N . LEU A 1 105 ? -4.762 11.815 13.856 1.00 97.69 105 LEU A N 1
ATOM 762 C CA . LEU A 1 105 ? -5.271 10.499 14.233 1.00 97.69 105 LEU A CA 1
ATOM 763 C C . LEU A 1 105 ? -6.271 9.971 13.195 1.00 97.69 105 LEU A C 1
ATOM 765 O O . LEU A 1 105 ? -7.197 10.690 12.812 1.00 97.69 105 LEU A O 1
ATOM 769 N N . ALA A 1 106 ? -6.135 8.704 12.808 1.00 97.94 106 ALA A N 1
ATOM 770 C CA . ALA A 1 106 ? -7.029 8.032 11.865 1.00 97.94 106 ALA A CA 1
ATOM 771 C C . ALA A 1 106 ? -7.641 6.761 12.469 1.00 97.94 106 ALA A C 1
ATOM 773 O O . ALA A 1 106 ? -7.038 6.098 13.309 1.00 97.94 106 ALA A O 1
ATOM 774 N N . ASP A 1 107 ? -8.860 6.422 12.047 1.00 98.31 107 ASP A N 1
ATOM 775 C CA . ASP A 1 107 ? -9.467 5.121 12.343 1.00 98.31 107 ASP A CA 1
ATOM 776 C C . ASP A 1 107 ? -9.041 4.054 11.320 1.00 98.31 107 ASP A C 1
ATOM 778 O O . ASP A 1 107 ? -8.344 4.339 10.341 1.00 98.31 107 ASP A O 1
ATOM 782 N N . ALA A 1 108 ? -9.489 2.815 11.528 1.00 98.56 108 ALA A N 1
ATOM 783 C CA . ALA A 1 108 ? -9.201 1.691 10.639 1.00 98.56 108 ALA A CA 1
ATOM 784 C C . ALA A 1 108 ? -9.585 1.960 9.173 1.00 98.56 108 ALA A C 1
ATOM 786 O O . ALA A 1 108 ? -8.858 1.585 8.251 1.00 98.56 108 ALA A O 1
ATOM 787 N N . SER A 1 109 ? -10.702 2.654 8.936 1.00 98.44 109 SER A N 1
ATOM 788 C CA . SER A 1 109 ? -11.133 2.999 7.581 1.00 98.44 109 SER A CA 1
ATOM 789 C C . SER A 1 109 ? -10.238 4.072 6.952 1.00 98.44 109 SER A C 1
ATOM 791 O O . SER A 1 109 ? -9.986 4.027 5.747 1.00 98.44 109 SER A O 1
ATOM 793 N N . GLY A 1 110 ? -9.705 4.991 7.762 1.00 98.25 110 GLY A N 1
ATOM 794 C CA . GLY A 1 110 ? -8.698 5.966 7.358 1.00 98.25 110 GLY A CA 1
ATOM 795 C C . GLY A 1 110 ? -7.399 5.297 6.914 1.00 98.25 110 GLY A C 1
ATOM 796 O O . GLY A 1 110 ? -6.943 5.547 5.799 1.00 98.25 110 GLY A O 1
ATOM 797 N N . PHE A 1 111 ? -6.851 4.380 7.719 1.00 98.62 111 PHE A N 1
ATOM 798 C CA . PHE A 1 111 ? -5.646 3.624 7.348 1.00 98.62 111 PHE A CA 1
ATOM 799 C C . PHE A 1 111 ? -5.851 2.735 6.120 1.00 98.62 111 PHE A C 1
ATOM 801 O O . PHE A 1 111 ? -4.979 2.678 5.255 1.00 98.62 111 PHE A O 1
ATOM 808 N N . ALA A 1 112 ? -7.015 2.094 5.983 1.00 98.69 112 ALA A N 1
ATOM 809 C CA . ALA A 1 112 ? -7.350 1.352 4.769 1.00 98.69 112 ALA A CA 1
ATOM 810 C C . ALA A 1 112 ? -7.425 2.266 3.534 1.00 98.69 112 ALA A C 1
ATOM 812 O O . ALA A 1 112 ? -6.947 1.900 2.460 1.00 98.69 112 ALA A O 1
ATOM 813 N N . GLY A 1 113 ? -7.980 3.471 3.701 1.00 98.19 113 GLY A N 1
ATOM 814 C CA . GLY A 1 113 ? -7.987 4.536 2.699 1.00 98.19 113 GLY A CA 1
ATOM 815 C C . GLY A 1 113 ? -6.587 4.917 2.230 1.00 98.19 113 GLY A C 1
ATOM 816 O O . GLY A 1 113 ? -6.297 4.848 1.036 1.00 98.19 113 GLY A O 1
ATOM 817 N N . MET A 1 114 ? -5.718 5.269 3.178 1.00 98.44 114 MET A N 1
ATOM 818 C CA . MET A 1 114 ? -4.332 5.653 2.903 1.00 98.44 114 MET A CA 1
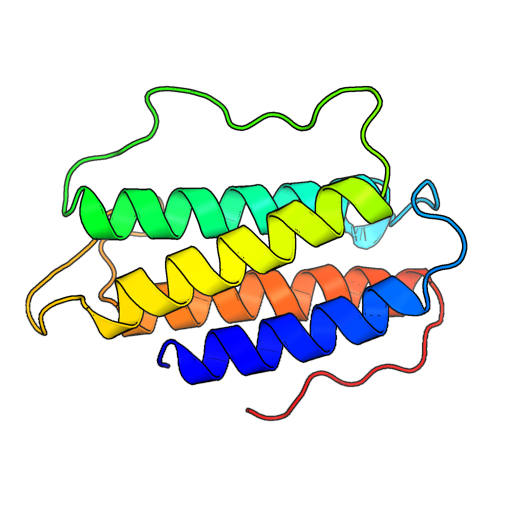ATOM 819 C C . MET A 1 114 ? -3.546 4.506 2.264 1.00 98.44 114 MET A C 1
ATOM 821 O O . MET A 1 114 ? -2.901 4.710 1.242 1.00 98.44 114 MET A O 1
ATOM 825 N N . GLY A 1 115 ? -3.669 3.278 2.777 1.00 98.56 115 GLY A N 1
ATOM 826 C CA . GLY A 1 115 ? -2.987 2.119 2.198 1.00 98.56 115 GLY A CA 1
ATOM 827 C C . GLY A 1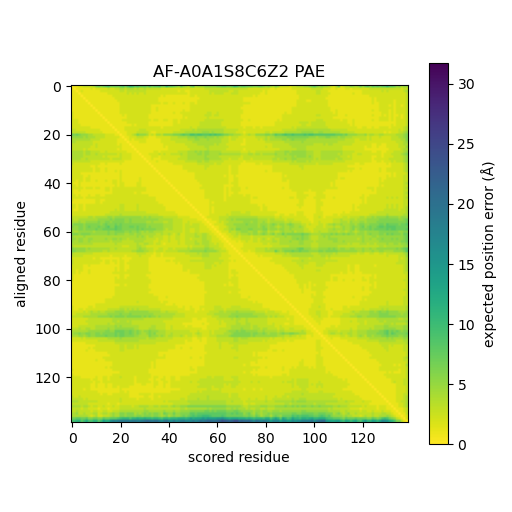 115 ? -3.412 1.823 0.754 1.00 98.56 115 GLY A C 1
ATOM 828 O O . GLY A 1 115 ? -2.565 1.513 -0.082 1.00 98.56 115 GLY A O 1
ATOM 829 N N . CYS A 1 116 ? -4.697 1.979 0.417 1.00 98.62 116 CYS A N 1
ATOM 830 C CA . CYS A 1 116 ? -5.147 1.856 -0.973 1.00 98.62 116 CYS A CA 1
ATOM 831 C C . CYS A 1 116 ? -4.630 2.997 -1.856 1.00 98.62 116 CYS A C 1
ATOM 833 O O . CYS A 1 116 ? -4.303 2.755 -3.015 1.00 98.62 116 CYS A O 1
ATOM 835 N N . ALA A 1 117 ? -4.536 4.221 -1.330 1.00 97.88 117 ALA A N 1
ATOM 836 C CA . ALA A 1 117 ? -3.965 5.347 -2.063 1.00 97.88 117 ALA A CA 1
ATOM 837 C C . ALA A 1 117 ? -2.477 5.115 -2.376 1.00 97.88 117 ALA A C 1
ATOM 839 O O . ALA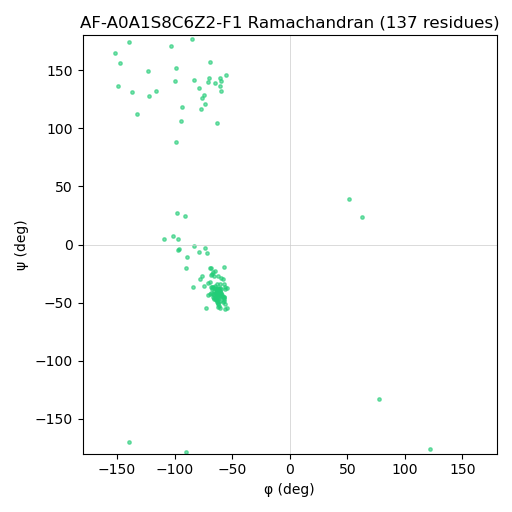 A 1 117 ? -2.090 5.224 -3.537 1.00 97.88 117 ALA A O 1
ATOM 840 N N . GLU A 1 118 ? -1.676 4.702 -1.390 1.00 98.25 118 GLU A N 1
ATOM 841 C CA . GLU A 1 118 ? -0.262 4.342 -1.581 1.00 98.25 118 GLU A CA 1
ATOM 842 C C . GLU A 1 118 ? -0.099 3.228 -2.626 1.00 98.25 118 GLU A C 1
ATOM 844 O O . GLU A 1 118 ? 0.737 3.322 -3.524 1.00 98.25 118 GLU A O 1
ATOM 849 N N . LEU A 1 119 ? -0.934 2.184 -2.546 1.00 98.62 119 LEU A N 1
ATOM 850 C CA . LEU A 1 119 ? -0.935 1.082 -3.507 1.00 98.62 119 LEU A CA 1
ATOM 851 C C . LEU A 1 119 ? -1.278 1.554 -4.921 1.00 98.62 119 LEU A C 1
ATOM 853 O O . LEU A 1 119 ? -0.546 1.252 -5.854 1.00 98.62 119 LEU A O 1
ATOM 857 N N . LEU A 1 120 ? -2.395 2.253 -5.109 1.00 98.38 120 LEU A N 1
ATOM 858 C CA . LEU A 1 120 ? -2.932 2.510 -6.445 1.00 98.38 120 LEU A CA 1
ATOM 859 C C . LEU A 1 120 ? -2.299 3.723 -7.128 1.00 98.38 120 LEU A C 1
ATOM 861 O O . LEU A 1 120 ? -2.095 3.681 -8.340 1.00 98.38 120 LEU A O 1
ATOM 865 N N . LEU A 1 121 ? -1.982 4.787 -6.385 1.00 97.75 121 LEU A N 1
ATOM 866 C CA . LEU A 1 121 ? -1.420 6.008 -6.965 1.00 97.75 121 LEU A CA 1
ATOM 867 C C . LEU A 1 121 ? 0.032 5.789 -7.385 1.00 97.75 121 LEU A C 1
ATOM 869 O O . LEU A 1 121 ? 0.351 5.946 -8.559 1.00 97.75 121 LEU A O 1
ATOM 873 N N . HIS A 1 122 ? 0.890 5.325 -6.475 1.00 98.00 122 HIS A N 1
ATOM 874 C CA . HIS A 1 122 ? 2.317 5.177 -6.776 1.00 98.00 122 HIS A CA 1
ATOM 875 C C . HIS A 1 122 ? 2.609 4.065 -7.782 1.00 98.00 122 HIS A C 1
ATOM 877 O O . HIS A 1 122 ? 3.523 4.168 -8.601 1.00 98.00 122 HIS A O 1
ATOM 883 N N . VAL A 1 123 ? 1.809 3.002 -7.781 1.00 96.44 123 VAL A N 1
ATOM 884 C CA . VAL A 1 123 ? 1.909 1.956 -8.808 1.00 96.44 123 VAL A CA 1
ATOM 885 C C . VAL A 1 123 ? 1.290 2.430 -10.127 1.00 96.44 123 VAL A C 1
ATOM 887 O O . VAL A 1 123 ? 1.746 2.023 -11.194 1.00 96.44 123 VAL A O 1
ATOM 890 N N . GLY A 1 124 ? 0.320 3.346 -10.078 1.00 97.06 124 GLY A N 1
ATOM 891 C CA . GLY A 1 124 ? -0.155 4.090 -11.243 1.00 97.06 124 GLY A CA 1
ATOM 892 C C . GLY A 1 124 ? 0.939 4.951 -11.878 1.00 97.06 124 GLY A C 1
ATOM 893 O O . GLY A 1 124 ? 1.074 4.940 -13.100 1.00 97.06 124 GLY A O 1
ATOM 894 N N . ASP A 1 125 ? 1.784 5.604 -11.076 1.00 97.75 125 ASP A N 1
ATOM 895 C CA . ASP A 1 125 ? 2.952 6.345 -11.577 1.00 97.75 125 ASP A CA 1
ATOM 896 C C . ASP A 1 125 ? 3.946 5.409 -12.283 1.00 97.75 125 ASP A C 1
ATOM 898 O O . ASP A 1 125 ? 4.480 5.735 -13.344 1.00 97.75 125 ASP A O 1
ATOM 902 N N . VAL A 1 126 ? 4.142 4.193 -11.751 1.00 98.19 126 VAL A N 1
ATOM 903 C CA . VAL A 1 126 ? 4.917 3.148 -12.440 1.00 98.19 126 VAL A CA 1
ATOM 904 C C . VAL A 1 126 ? 4.262 2.778 -13.766 1.00 98.19 126 VAL A C 1
ATOM 906 O O . VAL A 1 126 ? 4.965 2.671 -14.766 1.00 98.19 126 VAL A O 1
ATOM 909 N N . ALA A 1 127 ? 2.944 2.577 -13.795 1.00 97.50 127 ALA A N 1
ATOM 910 C CA . ALA A 1 127 ? 2.227 2.246 -15.023 1.00 97.50 127 ALA A CA 1
ATOM 911 C C . ALA A 1 127 ? 2.447 3.313 -16.102 1.00 97.50 127 ALA A C 1
ATOM 913 O O . ALA A 1 127 ? 2.824 2.985 -17.226 1.00 97.50 127 ALA A O 1
ATOM 914 N N . LEU A 1 128 ? 2.280 4.581 -15.720 1.00 96.38 128 LEU A N 1
ATOM 915 C CA . LEU A 1 128 ? 2.446 5.740 -16.585 1.00 96.38 128 LEU A CA 1
ATOM 916 C C . LEU A 1 128 ? 3.875 5.830 -17.133 1.00 96.38 128 LEU A C 1
ATOM 918 O O . LEU A 1 128 ? 4.076 5.850 -18.345 1.00 96.38 128 LEU A O 1
ATOM 922 N N . ASP A 1 129 ? 4.877 5.821 -16.254 1.00 97.12 129 ASP A N 1
ATOM 923 C CA . ASP A 1 129 ? 6.277 5.982 -16.652 1.00 97.12 129 ASP A CA 1
ATOM 924 C C . ASP A 1 129 ? 6.809 4.760 -17.433 1.00 97.12 129 ASP A C 1
ATOM 926 O O . ASP A 1 129 ? 7.825 4.851 -18.135 1.00 97.12 129 ASP A O 1
ATOM 930 N N . ARG A 1 130 ? 6.163 3.592 -17.304 1.00 95.69 130 ARG A N 1
ATOM 931 C CA . ARG A 1 130 ? 6.483 2.350 -18.034 1.00 95.69 130 ARG A CA 1
ATOM 932 C C . ARG A 1 130 ? 5.623 2.113 -19.271 1.00 95.69 130 ARG A C 1
ATOM 934 O O . ARG A 1 130 ? 5.800 1.068 -19.894 1.00 95.69 130 ARG A O 1
ATOM 941 N N . ASP A 1 131 ? 4.752 3.055 -19.628 1.00 95.50 131 ASP A N 1
ATOM 942 C CA . ASP A 1 131 ? 3.825 2.935 -20.762 1.00 95.50 131 ASP A CA 1
ATOM 943 C C . ASP A 1 131 ? 3.010 1.624 -20.707 1.00 95.50 131 ASP A C 1
ATOM 945 O O . ASP A 1 131 ? 2.811 0.913 -21.694 1.00 95.50 131 ASP A O 1
ATOM 949 N N . LEU A 1 132 ? 2.591 1.247 -19.494 1.00 95.88 132 LEU A N 1
ATOM 950 C CA . LEU A 1 132 ? 1.768 0.072 -19.241 1.00 95.88 132 LEU A CA 1
ATOM 951 C C . LEU A 1 132 ? 0.301 0.484 -19.223 1.00 95.88 132 LEU A C 1
ATOM 953 O O . LEU A 1 132 ? -0.131 1.221 -18.341 1.00 95.88 132 LEU A O 1
ATOM 957 N N . ASP A 1 133 ? -0.484 -0.076 -20.144 1.00 95.38 133 ASP A N 1
ATOM 958 C CA . ASP A 1 133 ? -1.939 0.072 -20.116 1.00 95.38 133 ASP A CA 1
ATOM 959 C C . ASP A 1 133 ? -2.506 -0.576 -18.842 1.00 95.38 133 ASP A C 1
ATOM 961 O O . ASP A 1 133 ? -2.519 -1.809 -18.699 1.00 95.38 133 ASP A O 1
ATOM 965 N N . TRP A 1 134 ? -2.883 0.262 -17.880 1.00 96.25 134 TRP A N 1
ATOM 966 C CA . TRP A 1 134 ? -3.434 -0.135 -16.596 1.00 96.25 134 TRP A CA 1
ATOM 967 C C . TRP A 1 134 ? -4.406 0.922 -16.094 1.00 96.25 134 TRP A C 1
ATOM 969 O O . TRP A 1 134 ? -4.142 2.120 -16.140 1.00 96.25 134 TRP A O 1
ATOM 979 N N . THR A 1 135 ? -5.539 0.454 -15.587 1.00 92.75 135 THR A N 1
ATOM 980 C CA . THR A 1 135 ? -6.530 1.282 -14.908 1.00 92.75 135 THR A CA 1
ATOM 981 C C . THR A 1 135 ? -6.720 0.710 -13.505 1.00 92.75 135 THR A C 1
ATOM 983 O O . THR A 1 135 ? -6.965 -0.497 -13.396 1.00 92.75 135 THR A O 1
ATOM 986 N N . PRO A 1 136 ? -6.615 1.529 -12.442 1.00 88.25 136 PRO A N 1
ATOM 987 C CA . PRO A 1 136 ? -6.903 1.079 -11.088 1.00 88.25 136 PRO A CA 1
ATOM 988 C C . PRO A 1 136 ? -8.319 0.492 -10.989 1.00 88.25 136 PRO A C 1
ATOM 990 O O . PRO A 1 136 ? -9.234 0.991 -11.656 1.00 88.25 136 PRO A O 1
ATOM 993 N N . PRO A 1 137 ? -8.542 -0.532 -10.150 1.00 88.31 137 PRO A N 1
ATOM 994 C CA . PRO A 1 137 ? -9.888 -1.018 -9.890 1.00 88.31 137 PRO A CA 1
ATOM 995 C C . PRO A 1 137 ? -10.742 0.104 -9.283 1.00 88.31 137 PRO A C 1
ATOM 997 O O . PRO A 1 137 ? -10.267 0.921 -8.497 1.00 88.31 137 PRO A O 1
ATOM 1000 N N . SER A 1 138 ? -12.025 0.152 -9.647 1.00 79.94 138 SER A N 1
ATOM 1001 C CA . SER A 1 138 ? -12.968 1.154 -9.125 1.00 79.94 138 SER A CA 1
ATOM 1002 C C . SER A 1 138 ? -13.366 0.919 -7.662 1.00 79.94 138 SER A C 1
ATOM 1004 O O . SER A 1 138 ? -14.113 1.722 -7.100 1.00 79.94 138 SER A O 1
ATOM 1006 N N . ARG A 1 139 ? -12.946 -0.215 -7.091 1.00 58.62 139 ARG A N 1
ATOM 1007 C CA . ARG A 1 139 ? -13.138 -0.619 -5.703 1.00 58.62 139 ARG A CA 1
ATOM 1008 C C . ARG A 1 139 ? -12.117 -1.683 -5.325 1.00 58.62 139 ARG A C 1
ATOM 1010 O O . ARG A 1 139 ? -11.950 -2.612 -6.147 1.00 58.62 139 ARG A O 1
#

Secondary structure (DSSP, 8-state):
--HHHHHHHHHHHHHHHHT-S-TTSEEGGGTEEHHHHHHHHHHHHHHHHHHHHHTTS---SS-----TT--HHHHHHHHHHHHHHHHHHHHH--TT--B--TT--B-HHHHHHHHHHHHHHHHHHHHHHTT--------

Solvent-accessible surface area (backbone atoms only — not comparable to full-atom values): 7605 Å² total; per-residue (Å²): 97,44,24,66,44,26,50,44,40,46,50,56,45,53,56,52,59,71,70,55,89,56,38,78,47,69,24,72,95,76,74,39,28,46,37,50,52,48,43,50,42,27,42,52,29,44,47,52,35,47,13,46,72,53,20,79,44,83,73,74,90,69,84,83,74,80,60,95,84,62,47,42,74,58,41,50,56,50,30,54,50,23,38,52,50,27,17,52,46,35,67,67,52,56,96,86,47,38,11,38,48,102,91,46,78,34,39,43,41,49,49,28,44,51,44,32,46,48,42,49,52,58,50,44,50,45,27,62,68,65,76,43,96,77,76,80,75,96,97

pLDDT: mean 96.62, std 4.25, range [58.62, 98.94]

Mean predicted aligned error: 2.48 Å

Foldseek 3Di:
DALVLLLQLLVQLLVLLVPDPAQQCALVVVRGGNLVLLQVLLQLLQLLLVQQVVFQDRPPPDDDDDDPPDGSVNSSVSSNVSSNSLNVSLNPFDPPTWGDDPVGIDHSVRSSVVSSCSSNVSSVSVCVSVVNPDDGDPD

Nearest PDB structures (foldseek):
  3gor-assembly2_D  TM=7.015E-01  e=2.798E-02  Geobacillus stearothermophilus
  6iz2-assembly1_A  TM=7.305E-01  e=5.906E-02  Deinococcus radiodurans R1 = ATCC 13939 = DSM 20539
  2oqm-assembly2_D  TM=6.023E-01  e=4.700E+00  Shewanella denitrificans
  3hhr-assembly1_A  TM=3.437E-01  e=8.014E+00  Homo sapiens